Protein AF-A0A7G1NA42-F1 (afdb_monomer)

Mean predicted aligned error: 14.96 Å

Foldseek 3Di:
DDDPVVVPPPDPDDVQVVQQCVQCVPPPPVCSVVGDRPCNVCVVVVVVVVVVVVCVVVVVVDPVPDPPDDDD

Sequence (72 aa):
MANAADAEAKSPLSPMAALDSLTVSDIPAAHKDEIPRPSTQLAGLNRLNDLDQLNQVVGLVSPLFGFVPNIR

Secondary structure (DSSP, 8-state):
---TTTT-------HHHHHHHHHTTTS-GGGGGGS--HHHHHHHHHHHHHHHHHHHHHHHH-SSS-------

pLDDT: mean 71.75, std 15.59, range [41.0, 90.56]

Radius of gyration: 21.8 Å; Cα contacts (8 Å, |Δi|>4): 14; chains: 1; bounding box: 43×22×73 Å

Solvent-accessible surface area (backbone atoms only — not comparable to full-atom values): 4749 Å² total; per-residue (Å²): 137,88,60,87,72,76,76,59,80,70,64,81,84,51,67,54,61,54,50,42,49,59,76,40,64,92,45,59,80,92,52,44,84,79,51,86,46,63,52,70,69,49,54,67,53,52,56,55,53,52,52,52,52,48,48,55,58,46,53,77,71,39,80,90,77,61,81,74,80,85,88,127

Structure (mmCIF, N/CA/C/O backbone):
data_AF-A0A7G1NA42-F1
#
_entry.id   AF-A0A7G1NA42-F1
#
loop_
_atom_site.group_PDB
_atom_site.id
_atom_site.type_symbol
_atom_site.label_atom_id
_atom_site.label_alt_id
_atom_site.label_comp_id
_atom_site.label_asym_id
_atom_site.label_entity_id
_atom_site.label_seq_id
_atom_site.pdbx_PDB_ins_code
_atom_site.Cartn_x
_atom_site.Cartn_y
_atom_site.Cartn_z
_atom_site.occupancy
_atom_site.B_iso_or_equiv
_atom_site.auth_seq_id
_atom_site.auth_comp_id
_atom_site.auth_asym_id
_atom_site.auth_atom_id
_atom_site.pdbx_PDB_model_num
ATOM 1 N N . MET A 1 1 ? 3.943 -15.991 34.798 1.00 41.00 1 MET A N 1
ATOM 2 C CA . MET A 1 1 ? 3.486 -14.666 34.326 1.00 41.00 1 MET A CA 1
ATOM 3 C C . MET A 1 1 ? 4.086 -14.475 32.943 1.00 41.00 1 MET A C 1
ATOM 5 O O . MET A 1 1 ? 5.304 -14.428 32.856 1.00 41.00 1 MET A O 1
ATOM 9 N N . ALA A 1 2 ? 3.284 -14.498 31.879 1.00 45.59 2 ALA A N 1
ATOM 10 C CA . ALA A 1 2 ? 3.772 -14.243 30.522 1.00 45.59 2 ALA A CA 1
ATOM 11 C C . ALA A 1 2 ? 3.599 -12.745 30.225 1.00 45.59 2 ALA A C 1
ATOM 13 O O . ALA A 1 2 ? 2.497 -12.222 30.383 1.00 45.59 2 ALA A O 1
ATOM 14 N N . ASN A 1 3 ? 4.688 -12.050 29.887 1.00 45.97 3 ASN A N 1
ATOM 15 C CA . ASN A 1 3 ? 4.674 -10.625 29.549 1.00 45.97 3 ASN A CA 1
ATOM 16 C C . ASN A 1 3 ? 4.451 -10.447 28.042 1.00 45.97 3 ASN A C 1
ATOM 18 O O . ASN A 1 3 ? 5.026 -11.182 27.244 1.00 45.97 3 ASN A O 1
ATOM 22 N N . ALA A 1 4 ? 3.697 -9.414 27.657 1.00 53.00 4 ALA A N 1
ATOM 23 C CA . ALA A 1 4 ? 3.436 -9.029 26.263 1.00 53.00 4 ALA A CA 1
ATOM 24 C C . ALA A 1 4 ? 4.704 -8.702 25.438 1.00 53.00 4 ALA A C 1
ATOM 26 O O . ALA A 1 4 ? 4.618 -8.523 24.228 1.00 53.00 4 ALA A O 1
ATOM 27 N N . ALA A 1 5 ? 5.873 -8.644 26.082 1.00 50.09 5 ALA A N 1
ATOM 28 C CA . ALA A 1 5 ? 7.174 -8.452 25.448 1.00 50.09 5 ALA A CA 1
ATOM 29 C C . ALA A 1 5 ? 7.726 -9.717 24.756 1.00 50.09 5 ALA A C 1
ATOM 31 O O . ALA A 1 5 ? 8.584 -9.596 23.889 1.00 50.09 5 ALA A O 1
ATOM 32 N N . ASP A 1 6 ? 7.243 -10.916 25.103 1.00 45.38 6 AS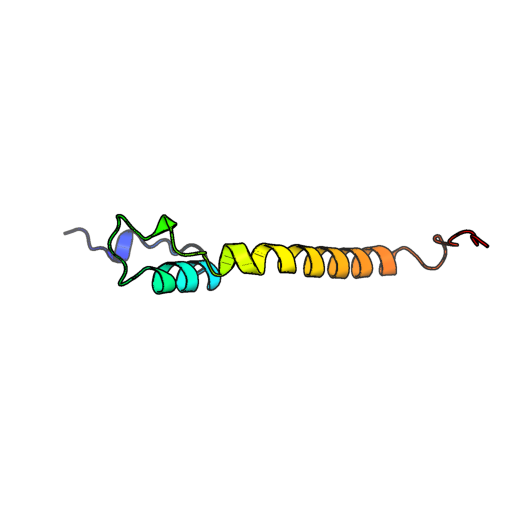P A N 1
ATOM 33 C CA . ASP A 1 6 ? 7.765 -12.182 24.550 1.00 45.38 6 ASP A CA 1
ATOM 34 C C . ASP A 1 6 ? 7.173 -12.529 23.167 1.00 45.38 6 ASP A C 1
ATOM 36 O O . ASP A 1 6 ? 7.669 -13.401 22.462 1.00 45.38 6 ASP A O 1
ATOM 40 N N . ALA A 1 7 ? 6.127 -11.811 22.739 1.00 51.06 7 ALA A N 1
ATOM 41 C CA . ALA A 1 7 ? 5.511 -11.975 21.418 1.00 51.06 7 ALA A CA 1
ATOM 42 C C . ALA A 1 7 ? 6.212 -11.166 20.312 1.00 51.06 7 ALA A C 1
ATOM 44 O O . ALA A 1 7 ? 5.855 -11.274 19.139 1.00 51.06 7 ALA A O 1
ATOM 45 N N . GLU A 1 8 ? 7.200 -10.344 20.664 1.00 54.28 8 GLU A N 1
ATOM 46 C CA . GLU A 1 8 ? 7.860 -9.436 19.737 1.00 54.28 8 GLU A CA 1
ATOM 47 C C . GLU A 1 8 ? 9.227 -9.996 19.321 1.00 54.28 8 GLU A C 1
ATOM 49 O O . GLU A 1 8 ? 10.271 -9.367 19.482 1.00 54.28 8 GLU A O 1
ATOM 54 N N . ALA A 1 9 ? 9.226 -11.195 18.727 1.00 54.38 9 ALA A N 1
ATOM 55 C CA . ALA A 1 9 ? 10.244 -11.545 17.740 1.00 54.38 9 ALA A CA 1
ATOM 56 C C . ALA A 1 9 ? 10.077 -10.544 16.587 1.00 54.38 9 ALA A C 1
ATOM 58 O O . ALA A 1 9 ? 9.298 -10.752 15.659 1.00 54.38 9 ALA A O 1
ATOM 59 N N . LYS A 1 10 ? 10.685 -9.368 16.766 1.00 57.41 10 LYS A N 1
ATOM 60 C CA . LYS A 1 10 ? 10.369 -8.130 16.060 1.00 57.41 10 LYS A CA 1
ATOM 61 C C . LYS A 1 10 ? 10.803 -8.288 14.611 1.00 57.41 10 LYS A C 1
ATOM 63 O O . LYS A 1 10 ? 11.949 -8.013 14.259 1.00 57.41 10 LYS A O 1
ATOM 68 N N . SER A 1 11 ? 9.883 -8.772 13.778 1.00 63.62 11 SER A N 1
ATOM 69 C CA . SER A 1 11 ? 9.962 -8.621 12.329 1.00 63.62 11 SER A CA 1
ATOM 70 C C . SER A 1 11 ? 10.439 -7.198 12.023 1.00 63.62 11 SER A C 1
ATOM 72 O O . SER A 1 11 ? 10.010 -6.274 12.726 1.00 63.62 11 SER A O 1
ATOM 74 N N . PRO A 1 12 ? 11.323 -7.004 11.025 1.00 74.62 12 PRO A N 1
ATOM 75 C CA . PRO A 1 12 ? 11.842 -5.686 10.686 1.00 74.62 12 PRO A CA 1
ATOM 76 C C . PRO A 1 12 ? 10.701 -4.670 10.656 1.00 74.62 12 PRO A C 1
ATOM 78 O O . PRO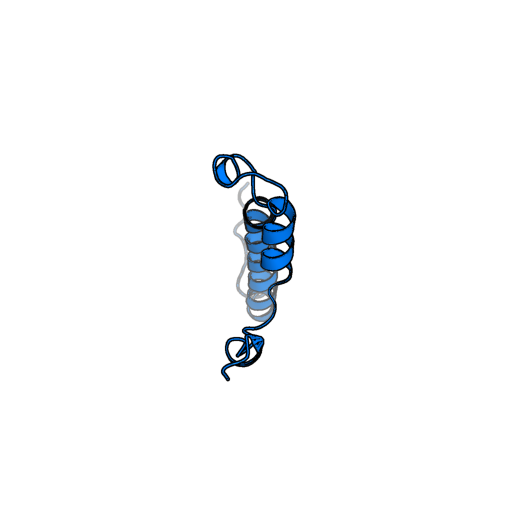 A 1 12 ? 9.698 -4.887 9.970 1.00 74.62 12 PRO A O 1
ATOM 81 N N . LEU A 1 13 ? 10.821 -3.603 11.451 1.00 76.75 13 LEU A N 1
ATOM 82 C CA . LEU A 1 13 ? 9.787 -2.580 11.538 1.00 76.75 13 LEU A CA 1
ATOM 8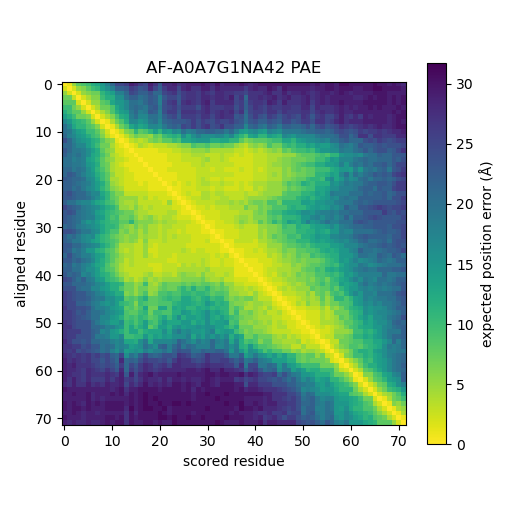3 C C . LEU A 1 13 ? 9.600 -1.985 10.142 1.00 76.75 13 LEU A C 1
ATOM 85 O O . LEU A 1 13 ? 10.497 -1.315 9.640 1.00 76.75 13 LEU A O 1
ATOM 89 N N . SER A 1 14 ? 8.449 -2.236 9.519 1.00 83.00 14 SER A N 1
ATOM 90 C CA . SER A 1 14 ? 8.080 -1.604 8.255 1.00 83.00 14 SER A CA 1
ATOM 91 C C . SER A 1 14 ? 7.531 -0.207 8.560 1.00 83.00 14 SER A C 1
ATOM 93 O O . SER A 1 14 ? 6.432 -0.104 9.116 1.00 83.00 14 SER A O 1
ATOM 95 N N . PRO A 1 15 ? 8.249 0.883 8.221 1.00 85.44 15 PRO A N 1
ATOM 96 C CA . PRO A 1 15 ? 7.805 2.239 8.545 1.00 85.44 15 PRO A CA 1
ATOM 97 C C . PRO A 1 15 ? 6.457 2.570 7.897 1.00 85.44 15 PRO A C 1
ATOM 99 O O . PRO A 1 15 ? 5.628 3.245 8.498 1.00 85.44 15 PRO A O 1
ATOM 102 N N . MET A 1 16 ? 6.203 2.027 6.702 1.00 88.12 16 MET A N 1
ATOM 103 C CA . MET A 1 16 ? 4.925 2.197 6.007 1.00 88.12 16 MET A CA 1
ATOM 104 C C . MET A 1 16 ? 3.781 1.473 6.720 1.00 88.12 16 MET A C 1
ATOM 106 O O . MET A 1 16 ? 2.699 2.036 6.843 1.00 88.12 16 MET A O 1
ATOM 110 N N . ALA A 1 17 ? 4.023 0.282 7.277 1.00 86.19 17 ALA A N 1
ATOM 111 C CA . ALA A 1 17 ? 3.015 -0.412 8.082 1.00 86.19 17 ALA A CA 1
ATOM 112 C C . ALA A 1 17 ? 2.702 0.340 9.390 1.00 86.19 17 ALA A C 1
ATOM 114 O O . ALA A 1 17 ? 1.555 0.369 9.837 1.00 86.19 17 ALA A O 1
ATOM 115 N N . ALA A 1 18 ? 3.705 0.990 9.989 1.00 88.56 18 ALA A N 1
ATOM 116 C CA . ALA A 1 18 ? 3.503 1.839 11.160 1.00 88.56 18 ALA A CA 1
ATOM 117 C C . ALA A 1 18 ? 2.663 3.087 10.823 1.00 88.56 18 ALA A C 1
ATOM 119 O O . ALA A 1 18 ? 1.731 3.413 11.558 1.00 88.56 18 ALA A O 1
ATOM 120 N N . LEU A 1 19 ? 2.942 3.745 9.692 1.00 90.25 19 LEU A N 1
ATOM 121 C CA . LEU A 1 19 ? 2.161 4.888 9.205 1.00 90.25 19 LEU A CA 1
ATOM 122 C C . LEU A 1 19 ? 0.716 4.503 8.863 1.00 90.25 19 LEU A C 1
ATOM 124 O O . LEU A 1 19 ? -0.217 5.210 9.246 1.00 90.25 19 LEU A O 1
ATOM 128 N N . ASP A 1 20 ? 0.505 3.363 8.206 1.00 87.81 20 ASP A N 1
ATOM 129 C CA . ASP A 1 20 ? -0.834 2.838 7.921 1.00 87.81 20 ASP A CA 1
ATOM 130 C C . ASP A 1 20 ? -1.636 2.573 9.198 1.00 87.81 20 ASP A C 1
ATOM 132 O O . ASP A 1 20 ? -2.843 2.818 9.229 1.00 87.81 20 ASP A O 1
ATOM 136 N N . SER A 1 21 ? -0.975 2.063 10.242 1.00 86.62 21 SER A N 1
ATOM 137 C CA . SER A 1 21 ? -1.588 1.821 11.550 1.00 86.62 21 SER A CA 1
ATOM 138 C C . SER A 1 21 ? -2.002 3.131 12.219 1.00 86.62 21 SER A C 1
ATOM 140 O O . SER A 1 21 ? -3.137 3.256 12.682 1.00 86.62 21 SER A O 1
ATOM 142 N N . LEU A 1 22 ? -1.122 4.138 12.186 1.00 89.25 22 LEU A N 1
ATOM 143 C CA . LEU A 1 22 ? -1.397 5.461 12.743 1.00 89.25 22 LEU A CA 1
ATOM 144 C C . LEU A 1 22 ? -2.525 6.187 11.994 1.00 89.25 22 LEU A C 1
ATOM 146 O O . LEU A 1 22 ? -3.331 6.872 12.607 1.00 89.25 22 LEU A O 1
ATOM 150 N N . THR A 1 23 ? -2.641 5.982 10.681 1.00 87.88 23 THR A N 1
ATOM 151 C CA . THR A 1 23 ? -3.694 6.601 9.853 1.00 87.88 23 THR A CA 1
ATOM 152 C C . THR A 1 23 ? -5.110 6.201 10.291 1.00 87.88 23 THR A C 1
ATOM 154 O O . THR A 1 23 ? -6.055 6.959 10.094 1.00 87.88 23 THR A O 1
ATOM 157 N N . VAL A 1 24 ? -5.276 5.022 10.901 1.00 90.50 24 VAL A N 1
ATOM 158 C CA . VAL A 1 24 ? -6.583 4.504 11.349 1.00 90.50 24 VAL A CA 1
ATOM 159 C C . VAL A 1 24 ? -6.672 4.319 12.866 1.00 90.50 24 VAL A C 1
ATOM 161 O O . VAL A 1 24 ? -7.579 3.624 13.338 1.00 90.50 24 VAL A O 1
ATOM 164 N N . SER A 1 25 ? -5.724 4.864 13.638 1.00 87.81 25 SER A N 1
ATOM 165 C CA . SER A 1 25 ? -5.632 4.608 15.083 1.00 87.81 25 SER A CA 1
ATOM 166 C C . SER A 1 25 ? -6.865 5.103 15.833 1.00 87.81 25 SER A C 1
ATOM 168 O O . SER A 1 25 ? -7.404 4.369 16.658 1.00 87.81 25 SER A O 1
ATOM 170 N N . ASP A 1 26 ? -7.359 6.286 15.464 1.00 88.19 26 ASP A N 1
ATOM 171 C CA . ASP A 1 26 ? -8.489 6.956 16.119 1.00 88.19 26 ASP A CA 1
ATOM 172 C C . ASP A 1 26 ? -9.822 6.752 15.383 1.00 88.19 26 ASP A C 1
ATOM 174 O O . ASP A 1 26 ? -10.825 7.400 15.681 1.00 88.19 26 ASP A O 1
ATOM 178 N N . ILE A 1 27 ? -9.851 5.838 14.409 1.00 87.88 27 ILE A N 1
ATOM 179 C CA . ILE A 1 27 ? -11.029 5.583 13.578 1.00 87.88 27 ILE A CA 1
ATOM 180 C C . ILE A 1 27 ? -11.772 4.351 14.107 1.00 87.88 27 ILE A C 1
ATOM 182 O O . ILE A 1 27 ? -11.153 3.298 14.302 1.00 87.88 27 ILE A O 1
ATOM 186 N N . PRO A 1 28 ? -13.098 4.430 14.333 1.00 89.50 28 PRO A N 1
ATOM 187 C CA . PRO A 1 28 ? -13.894 3.268 14.711 1.00 89.50 28 PRO A CA 1
ATOM 188 C C . PRO A 1 28 ? -13.740 2.131 13.698 1.00 89.50 28 PRO A C 1
ATOM 190 O O . PRO A 1 28 ? -13.687 2.375 12.496 1.00 89.50 28 PRO A O 1
ATOM 193 N N . ALA A 1 29 ? -13.713 0.879 14.170 1.00 85.12 29 ALA A N 1
ATOM 194 C CA . ALA A 1 29 ? -13.466 -0.295 13.323 1.00 85.12 29 ALA A CA 1
ATOM 195 C C . ALA A 1 29 ? -14.380 -0.366 12.085 1.00 85.12 29 ALA A C 1
ATOM 197 O O . ALA A 1 29 ? -13.917 -0.766 11.024 1.00 85.12 29 ALA A O 1
ATOM 198 N N . ALA A 1 30 ? -15.631 0.089 12.211 1.00 89.31 30 ALA A N 1
ATOM 199 C CA . ALA A 1 30 ? -16.608 0.119 11.124 1.00 89.31 30 ALA A CA 1
ATOM 200 C C . ALA A 1 30 ? -16.201 0.995 9.923 1.00 89.31 30 ALA A C 1
ATOM 202 O O . ALA A 1 30 ? -16.665 0.735 8.822 1.00 89.31 30 ALA A O 1
ATOM 203 N N . HIS A 1 31 ? -15.336 1.996 10.124 1.00 89.69 31 HIS A N 1
ATOM 204 C CA . HIS A 1 31 ? -14.971 2.983 9.100 1.00 89.69 31 HIS A CA 1
ATOM 205 C C . HIS A 1 31 ? -13.507 2.892 8.652 1.00 89.69 31 HIS A C 1
ATOM 207 O O . HIS A 1 31 ? -13.071 3.665 7.803 1.00 89.69 31 HIS A O 1
ATOM 213 N N . LYS A 1 32 ? -12.708 1.967 9.203 1.00 87.94 32 LYS A N 1
ATOM 214 C CA . LYS A 1 32 ? -11.265 1.888 8.896 1.00 87.94 32 LYS A CA 1
ATOM 215 C C . LYS A 1 32 ? -10.972 1.568 7.431 1.00 87.94 32 LYS A C 1
ATOM 217 O O . LYS A 1 32 ? -9.934 1.990 6.927 1.00 87.94 32 LYS A O 1
ATOM 222 N N . ASP A 1 33 ? -11.868 0.839 6.773 1.00 88.19 33 ASP A N 1
ATOM 223 C CA . ASP A 1 33 ? -11.710 0.423 5.376 1.00 88.19 33 ASP A CA 1
ATOM 224 C C . ASP A 1 33 ? -12.111 1.520 4.379 1.00 88.19 33 ASP A C 1
ATOM 226 O O . ASP A 1 33 ? -11.737 1.465 3.210 1.00 88.19 33 ASP A O 1
ATOM 230 N N . GLU A 1 34 ? -12.817 2.554 4.842 1.00 90.56 34 GLU A N 1
ATOM 231 C CA . GLU A 1 34 ? -13.172 3.727 4.035 1.00 90.56 34 GLU A CA 1
ATOM 232 C C . GLU A 1 34 ? -11.978 4.679 3.854 1.00 90.56 34 GLU A C 1
ATOM 234 O O . GLU A 1 34 ? -11.999 5.573 3.007 1.00 90.56 34 GLU A O 1
ATOM 239 N N . ILE A 1 35 ? -10.916 4.485 4.643 1.00 89.94 35 ILE A N 1
ATOM 240 C CA . ILE A 1 35 ? -9.758 5.369 4.692 1.00 89.94 35 ILE A CA 1
ATOM 241 C C . ILE A 1 35 ? -8.638 4.786 3.827 1.00 89.94 35 ILE A C 1
ATOM 243 O O . ILE A 1 35 ? -8.098 3.718 4.140 1.00 89.94 35 ILE A O 1
ATOM 247 N N . PRO A 1 36 ? -8.239 5.475 2.744 1.00 86.88 36 PRO A N 1
ATOM 248 C CA . PRO A 1 36 ? -7.192 4.977 1.868 1.00 86.88 36 PRO A CA 1
ATOM 249 C C . PRO A 1 36 ? -5.845 4.952 2.601 1.00 86.88 36 PRO A C 1
ATOM 251 O O . PRO A 1 36 ? -5.396 5.959 3.147 1.00 86.88 36 PRO A O 1
ATOM 254 N N . ARG A 1 37 ? -5.174 3.796 2.576 1.00 90.31 37 ARG A N 1
ATOM 255 C CA . ARG A 1 37 ? -3.877 3.590 3.236 1.00 90.31 37 ARG A CA 1
ATOM 256 C C . ARG A 1 37 ? -2.747 4.307 2.482 1.00 90.31 37 ARG A C 1
ATOM 258 O O . ARG A 1 37 ? -2.668 4.154 1.257 1.00 90.31 37 ARG A O 1
ATOM 265 N N . PRO A 1 38 ? -1.848 5.029 3.174 1.00 87.19 38 PRO A N 1
ATOM 266 C CA . PRO A 1 38 ? -0.640 5.596 2.575 1.00 87.19 38 PRO A CA 1
ATOM 267 C C . PRO A 1 38 ? 0.180 4.579 1.771 1.00 87.19 38 PRO A C 1
ATOM 269 O O . PRO A 1 38 ? 0.625 4.889 0.665 1.00 87.19 38 PRO A O 1
ATOM 272 N N . SER A 1 39 ? 0.329 3.346 2.268 1.00 86.25 39 SER A N 1
ATOM 273 C CA . SER A 1 39 ? 1.053 2.292 1.547 1.00 86.25 39 SER A CA 1
ATOM 274 C C . SER A 1 39 ? 0.427 1.960 0.191 1.00 86.25 39 SER A C 1
ATOM 276 O O . SER A 1 39 ? 1.147 1.839 -0.798 1.00 86.25 39 SER A O 1
ATOM 278 N N . THR A 1 40 ? -0.902 1.886 0.105 1.00 84.75 40 THR A N 1
ATOM 279 C CA . THR A 1 40 ? -1.629 1.623 -1.144 1.00 84.75 40 THR A CA 1
ATOM 280 C C . THR A 1 40 ? -1.433 2.748 -2.157 1.00 84.75 40 THR A C 1
ATOM 282 O O . THR A 1 40 ? -1.295 2.484 -3.350 1.00 84.75 40 THR A O 1
ATOM 285 N N . GLN A 1 41 ? -1.374 4.000 -1.695 1.00 84.75 41 GLN A N 1
ATOM 286 C CA . GLN A 1 41 ? -1.151 5.159 -2.564 1.00 84.75 41 GLN A CA 1
ATOM 287 C C . GLN A 1 41 ? 0.279 5.192 -3.119 1.00 84.75 41 GLN A C 1
ATOM 289 O O . GLN A 1 41 ? 0.494 5.514 -4.286 1.00 84.75 41 GLN A O 1
ATOM 294 N N . LEU A 1 42 ? 1.260 4.815 -2.297 1.00 84.75 42 LEU A N 1
ATOM 295 C CA . LE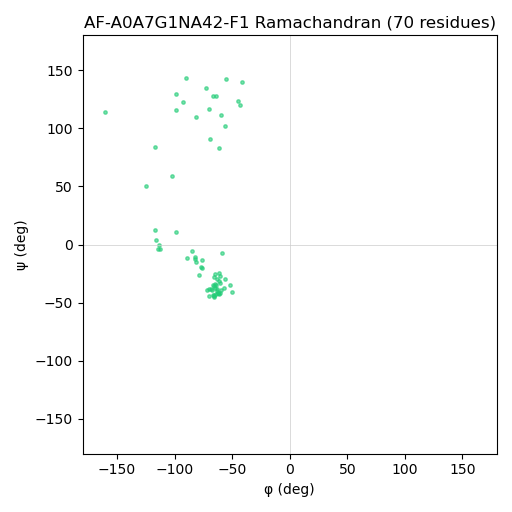U A 1 42 ? 2.678 4.839 -2.660 1.00 84.75 42 LEU A CA 1
ATOM 296 C C . LEU A 1 42 ? 3.161 3.535 -3.313 1.00 84.75 42 LEU A C 1
ATOM 298 O O . LEU A 1 42 ? 4.230 3.522 -3.919 1.00 84.75 42 LEU A O 1
ATOM 302 N N . ALA A 1 43 ? 2.374 2.456 -3.277 1.00 79.88 43 ALA A N 1
ATOM 303 C CA . ALA A 1 43 ? 2.698 1.189 -3.936 1.00 79.88 43 ALA A CA 1
ATOM 304 C C . ALA A 1 43 ? 2.956 1.355 -5.446 1.00 79.88 43 ALA A C 1
ATOM 306 O O . ALA A 1 43 ? 3.764 0.626 -6.021 1.00 79.88 43 ALA A O 1
ATOM 307 N N . GLY A 1 44 ? 2.317 2.341 -6.085 1.00 74.12 44 GLY A N 1
ATOM 308 C CA . GLY A 1 44 ? 2.579 2.700 -7.481 1.00 74.12 44 GLY A CA 1
ATOM 309 C C . GLY A 1 44 ? 3.982 3.271 -7.726 1.00 74.12 44 GLY A C 1
ATOM 310 O O . GLY A 1 44 ? 4.527 3.079 -8.810 1.00 74.12 44 GLY A O 1
ATOM 311 N N . LEU A 1 45 ? 4.594 3.912 -6.725 1.00 76.06 45 LEU A N 1
ATOM 312 C CA . LEU A 1 45 ? 5.939 4.489 -6.823 1.00 76.06 45 LEU A CA 1
ATOM 313 C C . LEU A 1 45 ? 7.044 3.435 -6.685 1.00 76.06 45 LEU A C 1
ATOM 315 O O . LEU A 1 45 ? 8.106 3.608 -7.276 1.00 76.06 45 LEU A O 1
ATOM 319 N N . ASN A 1 46 ? 6.791 2.316 -5.994 1.00 71.06 46 ASN A N 1
ATOM 320 C CA . ASN A 1 46 ? 7.743 1.196 -5.949 1.00 71.06 46 ASN A CA 1
ATOM 321 C C . ASN A 1 46 ? 8.070 0.679 -7.355 1.00 71.06 46 ASN A C 1
ATOM 323 O O . ASN A 1 46 ? 9.230 0.427 -7.657 1.00 71.06 46 ASN A O 1
ATOM 327 N N . ARG A 1 47 ? 7.080 0.647 -8.259 1.00 70.44 47 ARG A N 1
ATOM 328 C CA . ARG A 1 47 ? 7.301 0.241 -9.656 1.00 70.44 47 ARG A CA 1
ATOM 329 C C . ARG A 1 47 ? 8.287 1.151 -10.389 1.00 70.44 47 ARG A C 1
ATOM 331 O O . ARG A 1 47 ? 8.991 0.688 -11.275 1.00 70.44 47 ARG A O 1
ATOM 338 N N . LEU A 1 48 ? 8.339 2.440 -10.045 1.00 74.81 48 LEU A N 1
ATOM 339 C CA . LEU A 1 48 ? 9.302 3.372 -10.640 1.00 74.81 48 LEU A CA 1
ATOM 340 C C . LEU A 1 48 ? 10.722 3.092 -10.143 1.00 74.81 48 LEU A C 1
ATOM 342 O O . LEU A 1 48 ? 11.660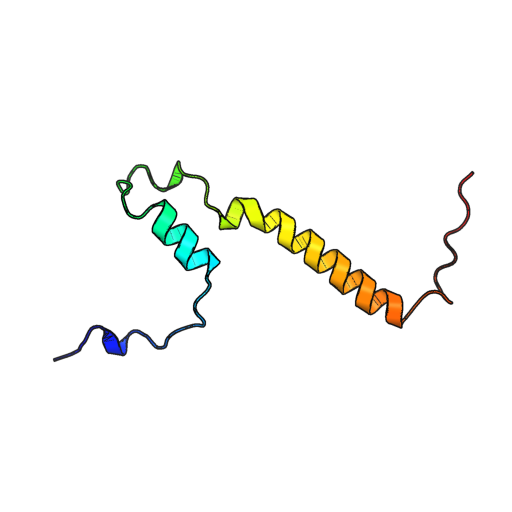 3.134 -10.931 1.00 74.81 48 LEU A O 1
ATOM 346 N N . ASN A 1 49 ? 10.867 2.753 -8.861 1.00 73.25 49 ASN A N 1
ATOM 347 C CA . ASN A 1 49 ? 12.135 2.286 -8.313 1.00 73.25 49 ASN A CA 1
ATOM 348 C C . ASN A 1 49 ? 12.581 0.966 -8.972 1.00 73.25 49 ASN A C 1
ATOM 350 O O . ASN A 1 49 ? 13.752 0.824 -9.308 1.00 73.25 49 ASN A O 1
ATOM 354 N N . ASP A 1 50 ? 11.657 0.038 -9.230 1.00 74.00 50 ASP A N 1
ATOM 355 C CA . ASP A 1 50 ? 11.965 -1.225 -9.916 1.00 74.00 50 ASP A CA 1
ATOM 356 C C . ASP A 1 50 ? 12.465 -0.993 -11.355 1.00 74.00 50 ASP A C 1
ATOM 358 O O . ASP A 1 50 ? 13.391 -1.664 -11.811 1.00 74.00 50 ASP A O 1
ATOM 362 N N . LEU A 1 51 ? 11.891 -0.018 -12.072 1.00 75.44 51 LEU A N 1
ATOM 363 C CA . LEU A 1 51 ? 12.345 0.372 -13.412 1.00 75.44 51 LEU A CA 1
ATOM 364 C C . LEU A 1 51 ? 13.731 1.027 -13.396 1.00 75.44 51 LEU A C 1
ATOM 366 O O . LEU A 1 51 ? 14.536 0.754 -14.285 1.00 75.44 51 LEU A O 1
ATOM 370 N N . ASP A 1 52 ? 14.022 1.865 -12.401 1.00 71.94 52 ASP A N 1
ATOM 371 C CA . ASP A 1 52 ? 15.347 2.467 -12.245 1.00 71.94 52 ASP A CA 1
ATOM 372 C C . ASP A 1 52 ? 16.408 1.401 -11.929 1.00 71.94 52 ASP A C 1
ATOM 374 O O . ASP A 1 52 ? 17.452 1.351 -12.578 1.00 71.94 52 ASP A O 1
ATOM 378 N N . GLN A 1 53 ? 16.105 0.461 -11.028 1.00 74.31 53 GLN A N 1
ATOM 379 C CA . GLN A 1 53 ? 16.980 -0.678 -10.733 1.00 74.31 53 GLN A CA 1
ATOM 380 C C . GLN A 1 53 ? 17.193 -1.578 -11.955 1.00 74.31 53 GLN A C 1
ATOM 382 O O . GLN A 1 53 ? 18.320 -1.991 -12.234 1.00 74.31 53 GLN A O 1
ATOM 387 N N . LEU A 1 54 ? 16.136 -1.849 -12.725 1.00 76.00 54 LEU A N 1
ATOM 388 C CA . LEU A 1 54 ? 16.252 -2.585 -13.980 1.00 76.00 54 LEU A CA 1
ATOM 389 C C . LEU A 1 54 ? 17.151 -1.839 -14.972 1.00 76.00 54 LEU A C 1
ATOM 391 O O . LEU A 1 54 ? 18.003 -2.468 -15.590 1.00 76.00 54 LEU A O 1
ATOM 395 N N . ASN A 1 55 ? 17.018 -0.517 -15.096 1.00 67.00 55 ASN A N 1
ATOM 396 C CA . ASN A 1 55 ? 17.883 0.299 -15.948 1.00 67.00 55 ASN A CA 1
ATOM 397 C C . ASN A 1 55 ? 19.348 0.287 -15.479 1.00 67.00 55 ASN A C 1
ATOM 399 O O . ASN A 1 55 ? 20.250 0.265 -16.309 1.00 67.00 55 ASN A O 1
ATOM 403 N N . GLN A 1 56 ? 19.611 0.233 -14.172 1.00 67.38 56 GLN A N 1
ATOM 404 C CA . GLN A 1 56 ? 20.971 0.087 -13.644 1.00 67.38 56 GLN A CA 1
ATOM 405 C C . GLN A 1 56 ? 21.581 -1.275 -14.004 1.00 67.38 56 GLN A C 1
ATOM 407 O O . GLN A 1 56 ? 22.729 -1.341 -14.435 1.00 67.38 56 GLN A O 1
ATOM 412 N N . VAL A 1 57 ? 20.816 -2.365 -13.891 1.00 65.62 57 VAL A N 1
ATOM 413 C CA . VAL A 1 57 ? 21.289 -3.708 -14.268 1.00 65.62 57 VAL A CA 1
ATOM 414 C C . VAL A 1 57 ? 21.438 -3.836 -15.786 1.00 65.62 57 VAL A C 1
ATOM 416 O O . VAL A 1 57 ? 22.455 -4.332 -16.262 1.00 65.62 57 VAL A O 1
ATOM 419 N N . VAL A 1 58 ? 20.467 -3.346 -16.559 1.00 58.66 58 VAL A N 1
ATOM 420 C CA . VAL A 1 58 ? 20.496 -3.347 -18.031 1.00 58.66 58 VAL A CA 1
ATOM 421 C C . VAL A 1 58 ? 21.605 -2.434 -18.563 1.00 58.66 58 VAL A C 1
ATOM 423 O O . VAL A 1 58 ? 22.280 -2.799 -19.522 1.00 58.66 58 VAL A O 1
ATOM 426 N N . GLY A 1 59 ? 21.880 -1.307 -17.905 1.00 57.00 59 GLY A N 1
ATOM 427 C CA . GLY A 1 59 ? 22.980 -0.401 -18.238 1.00 57.00 59 GLY A CA 1
ATOM 428 C C . GLY A 1 59 ? 24.368 -1.017 -18.042 1.00 57.00 59 GLY A C 1
ATOM 429 O O . GLY A 1 59 ? 25.304 -0.639 -18.745 1.00 57.00 59 GLY A O 1
ATOM 430 N N . LEU A 1 60 ? 24.503 -2.019 -17.162 1.00 56.31 60 LEU A N 1
ATOM 431 C CA . LEU A 1 60 ? 25.741 -2.792 -16.998 1.00 56.31 60 LEU A CA 1
ATOM 432 C C . LEU A 1 60 ? 25.949 -3.838 -18.105 1.00 56.31 60 LEU A C 1
ATOM 434 O O . LEU A 1 60 ? 27.081 -4.268 -18.321 1.00 56.31 60 LEU A O 1
ATOM 438 N N . VAL A 1 61 ? 24.895 -4.222 -18.834 1.00 56.03 61 VAL A N 1
ATOM 439 C CA . VAL A 1 61 ? 24.979 -5.169 -19.960 1.00 56.03 61 VAL A CA 1
ATOM 440 C C . VAL A 1 61 ? 24.685 -4.554 -21.332 1.00 56.03 61 VAL A C 1
ATOM 442 O O . VAL A 1 61 ? 24.838 -5.255 -22.331 1.00 56.03 61 VAL A O 1
ATOM 445 N N . SER A 1 62 ? 24.311 -3.274 -21.464 1.00 50.50 62 SER A N 1
ATOM 446 C CA . SER A 1 62 ? 24.063 -2.653 -22.782 1.00 50.50 6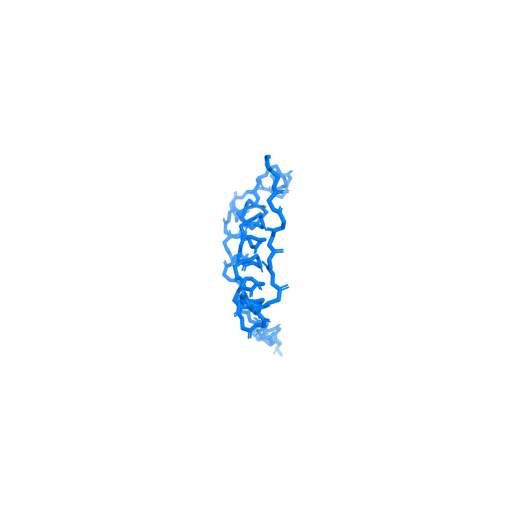2 SER A CA 1
ATOM 447 C C . SER A 1 62 ? 24.107 -1.119 -22.779 1.00 50.50 62 SER A C 1
ATOM 449 O O . SER A 1 62 ? 23.213 -0.472 -22.240 1.00 50.50 62 SER A O 1
ATOM 451 N N . PRO A 1 63 ? 25.104 -0.529 -23.470 1.00 52.75 63 PRO A N 1
ATOM 452 C CA . PRO A 1 63 ? 24.802 0.197 -24.720 1.00 52.75 63 PRO A CA 1
ATOM 453 C C . PRO A 1 63 ? 25.398 -0.414 -25.999 1.00 52.75 63 PRO A C 1
ATOM 455 O O . PRO A 1 63 ? 25.120 0.080 -27.086 1.00 52.75 63 PRO A O 1
ATOM 458 N N . LEU A 1 64 ? 26.195 -1.487 -25.914 1.00 55.53 64 LEU A N 1
ATOM 459 C CA . LEU A 1 64 ? 26.735 -2.148 -27.116 1.00 55.53 64 LEU A CA 1
ATOM 460 C C . LEU A 1 64 ? 25.756 -3.142 -27.778 1.00 55.53 64 LEU A C 1
ATOM 462 O O . LEU A 1 64 ? 25.984 -3.518 -28.922 1.00 55.53 64 LEU A O 1
ATOM 466 N N . PHE A 1 65 ? 24.650 -3.525 -27.120 1.00 58.19 65 PHE A N 1
ATOM 467 C CA . PHE A 1 65 ? 23.671 -4.497 -27.654 1.00 58.19 65 PHE A CA 1
ATOM 468 C C . PHE A 1 65 ? 22.261 -3.938 -27.922 1.00 58.19 65 PHE A C 1
ATOM 470 O O . PHE A 1 65 ? 21.374 -4.684 -28.326 1.00 58.19 65 PHE A O 1
ATOM 477 N N . GLY A 1 66 ? 22.036 -2.634 -27.745 1.00 50.91 66 GLY A N 1
ATOM 478 C CA . GLY A 1 66 ? 20.706 -2.018 -27.823 1.00 50.91 66 GLY A CA 1
ATOM 479 C C . GLY A 1 66 ? 20.622 -0.872 -28.822 1.00 50.91 66 GLY A C 1
ATOM 480 O O . GLY A 1 66 ? 20.160 0.208 -28.469 1.00 50.91 66 GLY A O 1
ATOM 481 N N . PHE A 1 67 ? 21.082 -1.087 -30.056 1.00 56.00 67 PHE A N 1
ATOM 482 C CA . PHE A 1 67 ? 20.662 -0.264 -31.191 1.00 56.00 67 PHE A CA 1
ATOM 483 C C . PHE A 1 67 ? 19.128 -0.329 -31.253 1.00 56.00 67 PHE A C 1
ATOM 485 O O . PHE A 1 67 ? 18.562 -1.333 -31.6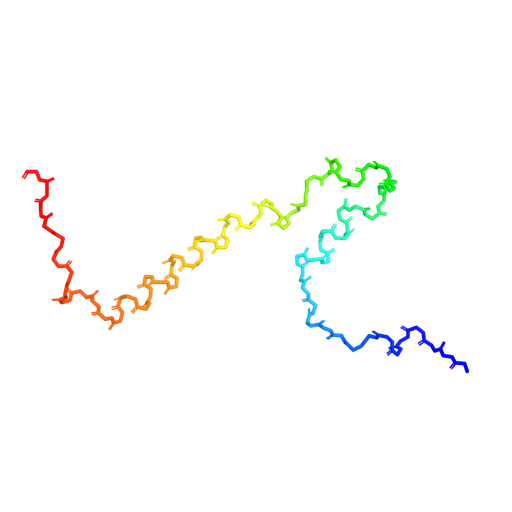81 1.00 56.00 67 PHE A O 1
ATOM 492 N N . VAL A 1 68 ? 18.439 0.710 -30.783 1.00 60.94 68 VAL A N 1
ATOM 493 C CA . VAL A 1 68 ? 17.009 0.874 -31.053 1.00 60.94 68 VAL A CA 1
ATOM 494 C C . VAL A 1 68 ? 16.904 1.211 -32.540 1.00 60.94 68 VAL A C 1
ATOM 496 O O 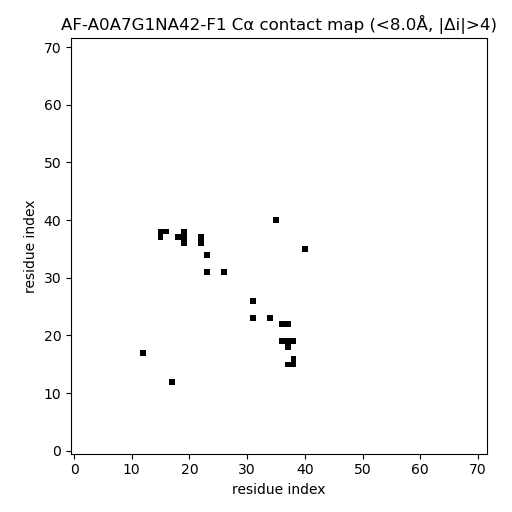. VAL A 1 68 ? 17.464 2.230 -32.956 1.00 60.94 68 VAL A O 1
ATOM 499 N N . PRO A 1 69 ? 16.261 0.376 -33.378 1.00 54.53 69 PRO A N 1
ATOM 500 C CA . PRO A 1 69 ? 16.063 0.731 -34.765 1.00 54.53 69 PRO A CA 1
ATOM 501 C C . PRO A 1 69 ? 15.169 1.963 -34.825 1.00 54.53 69 PRO A C 1
ATOM 503 O O . PRO A 1 69 ? 14.095 2.040 -34.227 1.00 54.53 69 PRO A O 1
ATOM 506 N N . ASN A 1 70 ? 15.696 2.929 -35.559 1.00 55.12 70 ASN A N 1
ATOM 507 C CA . ASN A 1 70 ? 15.058 4.145 -36.002 1.00 55.12 70 ASN A CA 1
ATOM 508 C C . ASN A 1 70 ? 13.628 3.852 -36.496 1.00 55.12 70 ASN A C 1
ATOM 510 O O . ASN A 1 70 ? 13.444 3.092 -37.445 1.00 55.12 70 ASN A O 1
ATOM 514 N N . ILE A 1 71 ? 12.628 4.472 -35.873 1.00 52.12 71 ILE A N 1
ATOM 515 C CA . ILE A 1 71 ? 11.285 4.615 -36.445 1.00 52.12 71 ILE A CA 1
ATOM 516 C C . ILE A 1 71 ? 10.997 6.099 -36.641 1.00 52.12 71 ILE A C 1
ATOM 518 O O . ILE A 1 71 ? 10.379 6.738 -35.790 1.00 52.12 71 ILE A O 1
ATOM 522 N N . ARG A 1 72 ? 11.479 6.621 -37.774 1.00 44.03 72 ARG A N 1
ATOM 523 C CA . ARG A 1 72 ? 10.767 7.524 -38.689 1.00 44.03 72 ARG A CA 1
ATOM 524 C C . ARG A 1 72 ? 11.312 7.352 -40.099 1.00 44.03 72 ARG A C 1
ATOM 526 O O . ARG A 1 72 ? 12.545 7.191 -40.222 1.00 44.03 72 ARG A O 1
#

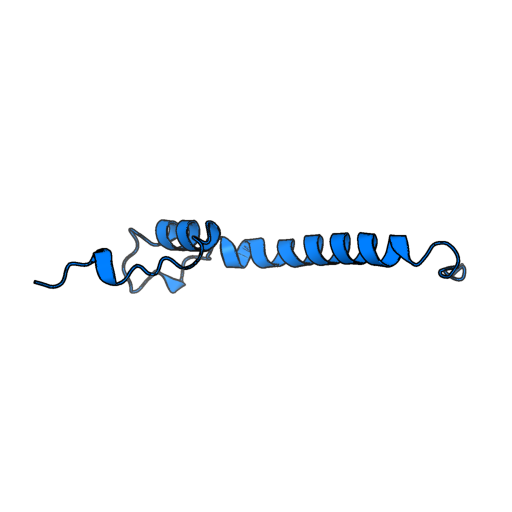Organism: NCBI:txid68278